Protein AF-A0A6D1LSC6-F1 (afdb_monomer_lite)

Radius of gyration: 14.01 Å; chains: 1; bounding box: 29×33×36 Å

Sequence (114 aa):
KVMAAAAVLKQSETQKKVLSQKVEIKSSDLINYNPITEKHVNGTMTLAELSAAALQYSDNTAMNKLIAHLGGPDKVTAFARAIGDNTFRLDRTEPTLNTAIPGDPRDTTTPLAM

pLDDT: mean 98.64, std 0.47, range [95.62, 98.94]

Organism: Escherichia coli (NCBI:txid562)

Secondary structure (DSSP, 8-state):
-HHHHHHHHHHHTT-TTTTT-EEEE-GGG--S--TTGGGGTTEEEEHHHHHHHHHHS--HHHHHHHHHHHTSHHHHHHHHHHTT-SS------TTGGGG--TT--TT---TTT-

InterPro domains:
  IPR000871 Beta-lactamase, class-A [PR00118] (34-59)
  IPR000871 Beta-lactamase, class-A [PR00118] (70-94)
  IPR000871 Beta-lactamase, class-A [PR00118] (96-114)
  IPR000871 Beta-lactamase, class-A [PTHR35333] (1-114)
  IPR012338 Beta-lactamase/transpeptidase-like [G3DSA:3.40.710.10] (1-114)
  IPR012338 Beta-lactamase/transpeptidase-like [SSF56601] (1-114)
  IPR045155 Beta-lactamase class A, catalytic domain [PF13354] (1-114)

Foldseek 3Di:
DVLLLVLLVVVCVVVVCQQVDWDAQAPVLADDFAPPSVVQHRHTDGLVVLSCCCPVVVGQSSQQRSQVVLPHQVSSVVSLVVVPQPFAGADDGPPVLPPPPPPDSHRDGDPVRD

Structure (mmCIF, N/CA/C/O backbone):
data_AF-A0A6D1LSC6-F1
#
_entry.id   AF-A0A6D1LSC6-F1
#
loop_
_atom_site.group_PDB
_atom_site.id
_atom_site.type_symbol
_atom_site.label_atom_id
_atom_site.label_alt_id
_atom_site.label_comp_id
_atom_site.label_asym_id
_atom_site.label_entity_id
_atom_site.label_seq_id
_atom_site.pdbx_PDB_ins_code
_atom_site.Cartn_x
_atom_site.Cartn_y
_atom_site.Cartn_z
_atom_site.occupancy
_atom_site.B_iso_or_equiv
_atom_site.auth_seq_id
_atom_site.auth_comp_id
_atom_site.auth_asym_id
_atom_site.auth_atom_id
_atom_site.pdbx_PDB_model_num
ATOM 1 N N . LYS A 1 1 ? 6.038 -1.074 -0.511 1.00 98.56 1 LYS A N 1
ATOM 2 C CA . LYS A 1 1 ? 5.151 -0.253 0.356 1.00 98.56 1 LYS A CA 1
ATOM 3 C C . LYS A 1 1 ? 5.052 1.213 -0.100 1.00 98.56 1 LYS A C 1
ATOM 5 O O . LYS A 1 1 ? 3.933 1.687 -0.244 1.00 98.56 1 LYS A O 1
ATOM 10 N N . VAL A 1 2 ? 6.165 1.897 -0.419 1.00 98.88 2 VAL A N 1
ATOM 11 C CA . VAL A 1 2 ? 6.179 3.296 -0.924 1.00 98.88 2 VAL A CA 1
ATOM 12 C C . VAL A 1 2 ? 5.160 3.552 -2.042 1.00 98.88 2 VAL A C 1
ATOM 14 O O . VAL A 1 2 ? 4.312 4.421 -1.882 1.00 98.88 2 VAL A O 1
ATOM 17 N N . MET A 1 3 ? 5.166 2.749 -3.112 1.00 98.94 3 MET A N 1
ATOM 18 C CA . MET A 1 3 ? 4.246 2.921 -4.250 1.00 98.94 3 MET A CA 1
ATOM 19 C C . MET A 1 3 ? 2.756 2.864 -3.855 1.00 98.94 3 MET A C 1
ATOM 21 O O . MET A 1 3 ? 1.949 3.631 -4.368 1.00 98.94 3 MET A O 1
ATOM 25 N N . ALA A 1 4 ? 2.381 2.004 -2.900 1.00 98.94 4 ALA A N 1
ATOM 26 C CA . ALA A 1 4 ? 1.000 1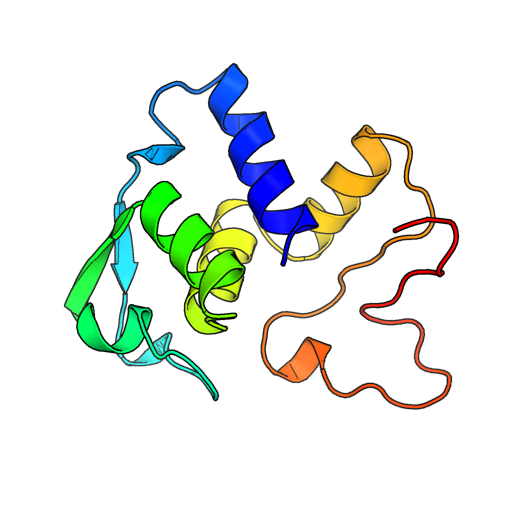.914 -2.419 1.00 98.94 4 ALA A CA 1
ATOM 27 C C . ALA A 1 4 ? 0.605 3.146 -1.587 1.00 98.94 4 ALA A C 1
ATOM 29 O O . ALA A 1 4 ? -0.463 3.713 -1.798 1.00 98.94 4 ALA A O 1
ATOM 30 N N . ALA A 1 5 ? 1.478 3.610 -0.687 1.00 98.88 5 ALA A N 1
ATOM 31 C CA . ALA A 1 5 ? 1.233 4.841 0.068 1.00 98.88 5 ALA A CA 1
ATOM 32 C C . ALA A 1 5 ? 1.174 6.075 -0.853 1.00 98.88 5 ALA A C 1
ATOM 34 O O . ALA A 1 5 ? 0.311 6.933 -0.682 1.00 98.88 5 ALA A O 1
ATOM 35 N N . ALA A 1 6 ? 2.034 6.136 -1.875 1.00 98.94 6 ALA A N 1
ATOM 36 C CA . ALA A 1 6 ? 2.014 7.181 -2.895 1.00 98.94 6 ALA A CA 1
ATOM 37 C C . ALA A 1 6 ? 0.705 7.180 -3.704 1.00 98.94 6 ALA A C 1
ATOM 39 O O . ALA A 1 6 ? 0.138 8.243 -3.944 1.00 98.94 6 ALA A O 1
ATOM 40 N N . ALA A 1 7 ? 0.171 6.006 -4.055 1.00 98.88 7 ALA A N 1
ATOM 41 C CA . ALA A 1 7 ? -1.123 5.897 -4.728 1.00 98.88 7 ALA A CA 1
ATOM 42 C C . ALA A 1 7 ? -2.285 6.424 -3.859 1.00 98.88 7 ALA A C 1
ATOM 44 O O . ALA A 1 7 ? -3.156 7.139 -4.358 1.00 98.88 7 ALA A O 1
ATOM 45 N N . VAL A 1 8 ? -2.278 6.134 -2.551 1.00 98.81 8 VAL A N 1
ATOM 46 C CA . VAL A 1 8 ? -3.266 6.685 -1.600 1.00 98.81 8 VAL A CA 1
ATOM 47 C C . VAL A 1 8 ? -3.117 8.204 -1.472 1.00 98.81 8 VAL A C 1
ATOM 49 O O . VAL A 1 8 ? -4.112 8.933 -1.505 1.00 98.81 8 VAL A O 1
ATOM 52 N N . LEU A 1 9 ? -1.881 8.709 -1.398 1.00 98.88 9 LEU A N 1
ATOM 53 C CA . LEU A 1 9 ? -1.616 10.150 -1.417 1.00 98.88 9 LEU A CA 1
ATOM 54 C C . LEU A 1 9 ? -2.149 10.801 -2.699 1.00 98.88 9 LEU A C 1
ATOM 56 O O . LEU A 1 9 ? -2.822 11.827 -2.612 1.00 98.88 9 LEU A O 1
ATOM 60 N N . LYS A 1 10 ? -1.956 10.178 -3.868 1.00 98.81 10 LYS A N 1
ATOM 61 C CA . LYS A 1 10 ? -2.484 10.685 -5.141 1.00 98.81 10 LYS A CA 1
ATOM 62 C C . LYS A 1 10 ? -4.010 10.810 -5.133 1.00 98.81 10 LYS A C 1
ATOM 64 O O . LYS A 1 10 ? -4.545 11.815 -5.595 1.00 98.81 10 LYS A O 1
ATOM 69 N N . GLN A 1 11 ? -4.731 9.830 -4.583 1.00 98.50 11 GLN A N 1
ATOM 70 C CA . GLN A 1 11 ? -6.191 9.924 -4.435 1.00 98.50 11 GLN A CA 1
ATOM 71 C C . GLN A 1 11 ? -6.603 11.098 -3.533 1.00 98.50 11 GLN A C 1
ATOM 73 O O . GLN A 1 11 ? -7.583 11.790 -3.823 1.00 98.50 11 GLN A O 1
ATOM 78 N N . SER A 1 12 ? -5.829 11.369 -2.476 1.00 98.31 12 SER A N 1
ATOM 79 C CA . SER A 1 12 ? -6.121 12.446 -1.524 1.00 98.31 12 SER A CA 1
ATOM 80 C C . SER A 1 12 ? -6.075 13.856 -2.130 1.00 98.31 12 SER A C 1
ATOM 82 O O . SER A 1 12 ? -6.762 14.747 -1.629 1.00 98.31 12 SER A O 1
ATOM 84 N N . GLU A 1 13 ? -5.360 14.052 -3.246 1.00 98.56 13 GLU A N 1
ATOM 85 C CA . GLU A 1 13 ? -5.288 15.341 -3.955 1.00 98.56 13 GLU A CA 1
ATOM 86 C C . GLU A 1 13 ? -6.663 15.825 -4.440 1.00 98.56 13 GLU A C 1
ATOM 88 O O . GLU A 1 13 ? -6.946 17.023 -4.441 1.00 98.56 13 GLU A O 1
ATOM 93 N N . THR A 1 14 ? -7.539 14.895 -4.830 1.00 97.94 14 THR A N 1
ATOM 94 C CA . THR A 1 14 ? -8.902 15.199 -5.308 1.00 97.94 14 THR A CA 1
ATOM 95 C C . THR A 1 14 ? -9.977 14.824 -4.291 1.00 97.94 14 THR A C 1
ATOM 97 O O . THR A 1 14 ? -11.076 15.376 -4.311 1.00 97.94 14 THR A O 1
ATOM 100 N N . GLN A 1 15 ? -9.657 13.930 -3.353 1.00 97.75 15 GLN A N 1
ATOM 101 C CA . GLN A 1 15 ? -10.570 13.444 -2.328 1.00 97.75 15 GLN A CA 1
ATOM 102 C C . GLN A 1 15 ? -10.051 13.802 -0.931 1.00 97.75 15 GLN A C 1
ATOM 104 O O . GLN A 1 15 ? -9.421 12.999 -0.242 1.00 97.75 15 GLN A O 1
ATOM 109 N N . LYS A 1 16 ? -10.386 15.013 -0.468 1.00 95.62 16 LYS A N 1
ATOM 110 C CA . LYS A 1 16 ? -9.869 15.608 0.785 1.00 95.62 16 LYS A CA 1
ATOM 111 C C . LYS A 1 16 ? -10.047 14.757 2.054 1.00 95.62 16 LYS A C 1
ATOM 113 O O . LYS A 1 16 ? -9.375 15.009 3.047 1.00 95.62 16 LYS A O 1
ATOM 118 N N . LYS A 1 17 ? -10.974 13.791 2.059 1.00 97.06 17 LYS A N 1
ATOM 119 C CA . LYS A 1 17 ? -11.282 12.935 3.220 1.00 97.06 17 LYS A CA 1
ATOM 120 C C . LYS A 1 17 ? -10.633 11.547 3.169 1.00 97.06 17 LYS A C 1
ATOM 122 O O . LYS A 1 17 ? -10.809 10.792 4.116 1.00 97.06 17 LYS A O 1
ATOM 127 N N . VAL A 1 18 ? -9.887 11.204 2.112 1.00 98.06 18 VAL A N 1
ATOM 128 C CA . VAL A 1 18 ? -9.268 9.870 1.980 1.00 98.06 18 VAL A CA 1
ATOM 129 C C . VAL A 1 18 ? -8.347 9.582 3.159 1.00 98.06 18 VAL A C 1
ATOM 131 O O . VAL A 1 18 ? -8.529 8.589 3.848 1.00 98.06 18 VAL A O 1
ATOM 134 N N . LEU A 1 19 ? -7.424 10.485 3.488 1.00 98.62 19 LEU A N 1
ATOM 135 C CA . LEU A 1 19 ? -6.454 10.226 4.558 1.00 98.62 19 LEU A CA 1
ATOM 136 C C . LEU A 1 19 ? -7.090 10.056 5.947 1.00 98.62 19 LEU A C 1
ATOM 138 O O . LEU A 1 19 ? -6.532 9.345 6.778 1.00 98.62 19 LEU A O 1
ATOM 142 N N . SER A 1 20 ? -8.261 10.655 6.194 1.00 98.62 20 SER A N 1
ATOM 143 C CA . SER A 1 20 ? -9.011 10.515 7.449 1.00 98.62 20 SER A CA 1
ATOM 144 C C . SER A 1 20 ? -10.059 9.398 7.427 1.00 98.62 20 SER A C 1
ATOM 146 O O . SER A 1 20 ? -10.724 9.163 8.440 1.00 98.62 20 SER A O 1
ATOM 148 N N . GLN A 1 21 ? -10.210 8.683 6.307 1.00 98.62 21 GLN A N 1
ATOM 149 C CA . GLN A 1 21 ? -11.098 7.532 6.212 1.00 98.62 21 GLN A CA 1
ATOM 150 C C . GLN A 1 21 ? -10.631 6.435 7.168 1.00 98.62 21 GLN A C 1
ATOM 152 O O . GLN A 1 21 ? -9.483 5.995 7.112 1.00 98.62 21 GLN A O 1
ATOM 157 N N . LYS A 1 22 ? -11.547 5.981 8.027 1.00 98.62 22 LYS A N 1
ATOM 158 C CA . LYS A 1 22 ? -11.319 4.890 8.975 1.00 98.62 22 LYS A CA 1
ATOM 159 C C . LYS A 1 22 ? -11.485 3.536 8.293 1.00 98.62 22 LYS A C 1
ATOM 161 O O . LYS A 1 22 ? -12.447 3.320 7.558 1.00 98.62 22 LYS A O 1
ATOM 166 N N . VAL A 1 23 ? -10.566 2.629 8.587 1.00 98.75 23 VAL A N 1
ATOM 167 C CA . VAL A 1 23 ? -10.537 1.248 8.110 1.00 98.75 23 VAL A CA 1
ATOM 168 C C . VAL A 1 23 ? -10.537 0.328 9.323 1.00 98.75 23 VAL A C 1
ATOM 170 O O . VAL A 1 23 ? -9.738 0.503 10.242 1.00 98.75 23 VAL A O 1
ATOM 173 N N . GLU A 1 24 ? -11.456 -0.633 9.332 1.00 98.69 24 GLU A N 1
ATOM 174 C CA . GLU A 1 24 ? -11.571 -1.632 10.394 1.00 98.69 24 GLU A CA 1
ATOM 175 C C . GLU A 1 24 ? -10.365 -2.581 10.395 1.00 98.69 24 GLU A C 1
ATOM 177 O O . GLU A 1 24 ? -9.925 -3.039 9.331 1.00 98.69 24 GLU A O 1
ATOM 182 N N . ILE A 1 25 ? -9.860 -2.885 11.593 1.00 98.81 25 ILE A N 1
ATOM 183 C CA . ILE A 1 25 ? -8.794 -3.862 11.824 1.00 98.81 25 ILE A CA 1
ATOM 184 C C . ILE A 1 25 ? -9.375 -5.034 12.618 1.00 98.81 25 ILE A C 1
ATOM 186 O O . ILE A 1 25 ? -9.716 -4.902 13.791 1.00 98.81 25 ILE A O 1
ATOM 190 N N . LYS A 1 26 ? -9.495 -6.194 11.979 1.00 98.50 26 LYS A N 1
ATOM 191 C CA . LYS A 1 26 ? -9.991 -7.445 12.560 1.00 98.50 26 LYS A CA 1
ATOM 192 C C . LYS A 1 26 ? -8.822 -8.345 12.926 1.00 98.50 26 LYS A C 1
ATOM 194 O O . LYS A 1 26 ? -7.781 -8.308 12.274 1.00 98.50 26 LYS A O 1
ATOM 199 N N . SER A 1 27 ? -9.020 -9.244 13.888 1.00 98.12 27 SER A N 1
ATOM 200 C CA . SER A 1 27 ? -8.013 -10.268 14.211 1.00 98.12 27 SER A CA 1
ATOM 201 C C . SER A 1 27 ? -7.633 -11.114 12.991 1.00 98.12 27 SER A C 1
ATOM 203 O O . SER A 1 27 ? -6.480 -11.497 12.849 1.00 98.12 27 SER A O 1
ATOM 205 N N . SER A 1 28 ? -8.586 -11.365 12.086 1.00 98.25 28 SER A N 1
ATOM 206 C CA . SER A 1 28 ? -8.371 -12.117 10.843 1.00 98.25 28 SER A CA 1
ATOM 207 C C . SER A 1 28 ? -7.552 -11.372 9.786 1.00 98.25 28 SER A C 1
ATOM 209 O O . SER A 1 28 ? -7.189 -11.974 8.782 1.00 98.25 28 SER A O 1
ATOM 211 N N . ASP A 1 29 ? -7.309 -10.071 9.965 1.00 98.38 29 ASP A N 1
ATOM 212 C CA . ASP A 1 29 ? -6.463 -9.292 9.059 1.00 98.38 29 ASP A CA 1
ATOM 213 C C . ASP A 1 29 ? -4.974 -9.409 9.407 1.00 98.38 29 ASP A C 1
ATOM 215 O O . ASP A 1 29 ? -4.133 -9.092 8.565 1.00 98.38 29 ASP A O 1
ATOM 219 N N . LEU A 1 30 ? -4.648 -9.813 10.643 1.00 98.50 30 LEU A N 1
ATOM 220 C CA . LEU A 1 30 ? -3.268 -9.912 11.106 1.00 98.50 30 LEU A CA 1
ATOM 221 C C . LEU A 1 30 ? -2.529 -11.043 10.389 1.00 98.50 30 LEU A C 1
ATOM 223 O O . LEU A 1 30 ? -3.077 -12.120 10.154 1.00 98.50 30 LEU A O 1
ATOM 227 N N . ILE A 1 31 ? -1.265 -10.787 10.062 1.00 97.62 31 ILE A N 1
ATOM 228 C CA . ILE A 1 31 ? -0.399 -11.717 9.336 1.00 97.62 31 ILE A CA 1
ATOM 229 C C . ILE A 1 31 ? 0.959 -11.834 10.045 1.00 97.62 31 ILE A C 1
ATOM 231 O O . ILE A 1 31 ? 1.030 -11.834 11.266 1.00 97.62 31 ILE A O 1
ATOM 235 N N . ASN A 1 32 ? 2.056 -12.031 9.315 1.00 97.00 32 ASN A N 1
ATOM 236 C CA . ASN A 1 32 ? 3.351 -12.395 9.896 1.00 97.00 32 ASN A CA 1
ATOM 237 C C . ASN A 1 32 ? 4.089 -11.253 10.624 1.00 97.00 32 ASN A C 1
ATOM 239 O O . ASN A 1 32 ? 5.021 -11.538 11.372 1.00 97.00 32 ASN A O 1
ATOM 243 N N . TYR A 1 33 ? 3.746 -9.983 10.379 1.00 98.25 33 TYR A N 1
ATOM 244 C CA . TYR A 1 33 ? 4.423 -8.833 10.989 1.00 98.25 33 TYR A CA 1
ATOM 245 C C . TYR A 1 33 ? 3.521 -7.590 11.019 1.00 98.25 33 TYR A C 1
ATOM 247 O O . TYR A 1 33 ? 3.250 -6.981 9.983 1.00 98.25 33 TYR A O 1
ATOM 255 N N . ASN A 1 34 ? 3.052 -7.214 12.209 1.00 98.50 34 ASN A N 1
ATOM 256 C CA .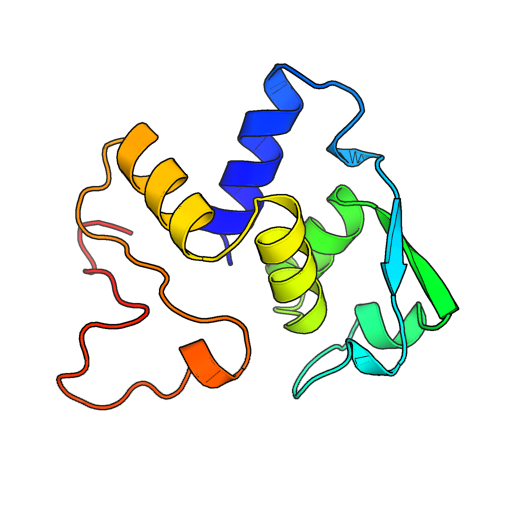 ASN A 1 34 ? 2.023 -6.185 12.412 1.00 98.50 34 ASN A CA 1
ATOM 257 C C . ASN A 1 34 ? 2.204 -5.387 13.722 1.00 98.50 34 ASN A C 1
ATOM 259 O O . ASN A 1 34 ? 1.283 -5.326 14.538 1.00 98.50 34 ASN A O 1
ATOM 263 N N . PRO A 1 35 ? 3.380 -4.772 13.955 1.00 98.75 35 PRO A N 1
ATOM 264 C CA . PRO A 1 35 ? 3.727 -4.160 15.244 1.00 98.75 35 PRO A CA 1
ATOM 265 C C . PRO A 1 35 ? 2.872 -2.938 15.622 1.00 98.75 35 PRO A C 1
ATOM 267 O O . PRO A 1 35 ? 2.922 -2.475 16.770 1.00 98.75 35 PRO A O 1
ATOM 270 N N . ILE A 1 36 ? 2.133 -2.361 14.668 1.00 98.88 36 ILE A N 1
ATOM 271 C CA . ILE A 1 36 ? 1.216 -1.249 14.919 1.00 98.88 36 ILE A CA 1
ATOM 272 C C . ILE A 1 36 ? -0.218 -1.756 14.878 1.00 98.88 36 ILE A C 1
ATOM 274 O O . ILE A 1 36 ? -0.934 -1.611 15.862 1.00 98.88 36 ILE A O 1
ATOM 278 N N . THR A 1 37 ? -0.629 -2.389 13.780 1.00 98.81 37 THR A N 1
ATOM 279 C CA . THR A 1 37 ? -2.033 -2.765 13.551 1.00 98.81 37 THR A CA 1
ATOM 280 C C . THR A 1 37 ? -2.578 -3.761 14.576 1.00 98.81 37 THR A C 1
ATOM 282 O O . THR A 1 37 ? -3.761 -3.685 14.905 1.00 98.81 37 THR A O 1
ATOM 285 N N . GLU A 1 38 ? -1.745 -4.625 15.169 1.00 98.62 38 GLU A N 1
ATOM 286 C CA . GLU A 1 38 ? -2.182 -5.552 16.227 1.00 98.62 38 GLU A CA 1
ATOM 287 C C . GLU A 1 38 ? -2.762 -4.848 17.460 1.00 98.62 38 GLU A C 1
ATOM 289 O O . GLU A 1 38 ? -3.641 -5.383 18.132 1.00 98.62 38 GLU A O 1
ATOM 294 N N . LYS A 1 39 ? -2.331 -3.609 17.725 1.00 98.75 39 LYS A N 1
ATOM 295 C CA . LYS A 1 39 ? -2.799 -2.791 18.853 1.00 98.75 39 LYS A CA 1
ATOM 296 C C . LYS A 1 39 ? -4.181 -2.180 18.611 1.00 98.75 39 LYS A C 1
ATOM 298 O O . LYS A 1 39 ? -4.764 -1.614 19.530 1.00 98.75 39 LYS A O 1
ATOM 303 N N . HIS A 1 40 ? -4.695 -2.278 17.385 1.00 98.69 40 HIS A N 1
ATOM 304 C CA . HIS A 1 40 ? -5.952 -1.665 16.948 1.00 98.69 40 HIS A CA 1
ATOM 305 C C . HIS A 1 40 ? -7.018 -2.696 16.548 1.00 98.69 40 HIS A C 1
ATOM 307 O O . HIS A 1 40 ? -8.032 -2.324 15.956 1.00 98.69 40 HIS A O 1
ATOM 313 N N . VAL A 1 41 ? -6.812 -3.981 16.856 1.00 98.44 41 VAL A N 1
ATOM 314 C CA . VAL A 1 41 ? -7.784 -5.055 16.601 1.00 98.44 41 VAL A CA 1
ATOM 315 C C . VAL A 1 41 ? -9.139 -4.753 17.251 1.00 98.44 41 VAL A C 1
ATOM 317 O O . VAL A 1 41 ? -9.205 -4.271 18.380 1.00 98.44 41 VAL A O 1
ATOM 320 N N . ASN A 1 42 ? -10.224 -5.059 16.533 1.00 97.19 42 ASN A N 1
ATOM 321 C CA . ASN A 1 42 ? -11.613 -4.701 16.857 1.00 97.19 42 ASN A CA 1
ATOM 322 C C . ASN A 1 42 ? -11.864 -3.184 16.919 1.00 97.19 42 ASN A C 1
ATOM 324 O O . ASN A 1 42 ? -12.879 -2.731 17.447 1.00 97.19 42 ASN A O 1
ATOM 328 N N . GLY A 1 43 ? -10.938 -2.398 16.373 1.00 98.56 43 GLY A N 1
ATOM 329 C CA . GLY A 1 43 ? -11.032 -0.957 16.232 1.00 98.56 43 GLY A CA 1
ATOM 330 C C . GLY A 1 43 ? -10.814 -0.524 14.787 1.00 98.56 43 GLY A C 1
ATOM 331 O O . GLY A 1 43 ? -11.062 -1.258 13.827 1.00 98.56 43 GLY A O 1
ATOM 332 N N . THR A 1 44 ? -10.350 0.712 14.629 1.00 98.81 44 THR A N 1
ATOM 333 C CA . THR A 1 44 ? -10.069 1.298 13.318 1.00 98.81 44 THR A CA 1
ATOM 334 C C . THR A 1 44 ? -8.747 2.041 13.321 1.00 98.81 44 THR A C 1
ATOM 336 O O . THR A 1 44 ? -8.390 2.642 14.333 1.00 98.81 44 THR A O 1
ATOM 339 N N . MET A 1 45 ? -8.110 2.105 12.158 1.00 98.88 45 MET A N 1
ATOM 340 C CA . MET A 1 45 ? -7.041 3.056 11.851 1.00 98.88 45 MET A CA 1
ATOM 341 C C . MET A 1 45 ? -7.428 3.869 10.616 1.00 98.88 45 MET A C 1
ATOM 343 O O . MET A 1 45 ? -8.140 3.385 9.737 1.00 98.88 45 MET A O 1
ATOM 347 N N . THR A 1 46 ? -6.985 5.114 10.538 1.00 98.94 46 THR A N 1
ATOM 348 C CA . THR A 1 46 ? -7.125 5.954 9.346 1.00 98.94 46 THR A CA 1
ATOM 349 C C . THR A 1 46 ? -6.144 5.531 8.251 1.00 98.94 46 THR A C 1
ATOM 351 O O . THR A 1 46 ? -5.107 4.929 8.532 1.00 98.94 46 THR A O 1
ATOM 354 N N . LEU A 1 47 ? -6.420 5.875 6.990 1.00 98.88 47 LEU A N 1
ATOM 355 C CA . LEU A 1 47 ? -5.464 5.632 5.898 1.00 98.88 47 LEU A CA 1
ATOM 356 C C . LEU A 1 47 ? -4.136 6.382 6.089 1.00 98.88 47 LEU A C 1
ATOM 358 O O . LEU A 1 47 ? -3.095 5.879 5.663 1.00 98.88 47 LEU A O 1
ATOM 362 N N . ALA A 1 48 ? -4.141 7.531 6.772 1.00 98.88 48 ALA A N 1
ATOM 363 C CA . ALA A 1 48 ? -2.919 8.210 7.199 1.00 98.88 48 ALA A CA 1
ATOM 364 C C . ALA A 1 48 ? -2.106 7.366 8.196 1.00 98.88 48 ALA A C 1
ATOM 366 O O . ALA A 1 48 ? -0.913 7.147 7.984 1.00 98.88 48 ALA A O 1
ATOM 367 N N . GLU A 1 49 ? -2.744 6.845 9.248 1.00 98.94 49 GLU A N 1
ATOM 368 C CA . GLU A 1 49 ? -2.088 5.992 10.251 1.00 98.94 49 GLU A CA 1
ATOM 369 C C . GLU A 1 49 ? -1.587 4.677 9.642 1.00 98.94 49 GLU A C 1
ATOM 371 O O . GLU A 1 49 ? -0.478 4.243 9.945 1.00 98.94 49 GLU A O 1
ATOM 376 N N . LEU A 1 50 ? -2.358 4.066 8.737 1.00 98.94 50 LEU A N 1
ATOM 377 C CA . LEU A 1 50 ? -1.941 2.863 8.011 1.00 98.94 50 LEU A CA 1
ATOM 378 C C . LEU A 1 50 ? -0.751 3.144 7.087 1.00 98.94 50 LEU A C 1
ATOM 380 O O . LEU A 1 50 ? 0.178 2.342 7.024 1.00 98.94 50 LEU A O 1
ATOM 384 N N . SER A 1 51 ? -0.733 4.297 6.414 1.00 98.94 51 SER A N 1
ATOM 385 C CA . SER A 1 51 ? 0.419 4.722 5.609 1.00 98.94 51 SER A CA 1
ATOM 386 C C . SER A 1 51 ? 1.662 4.919 6.477 1.00 98.94 51 SER A C 1
ATOM 388 O O . SE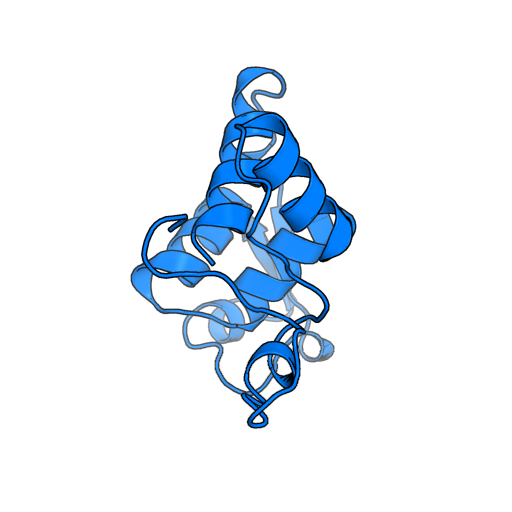R A 1 51 ? 2.738 4.436 6.124 1.00 98.94 51 SER A O 1
ATOM 390 N N . ALA A 1 52 ? 1.521 5.557 7.644 1.00 98.94 52 ALA A N 1
ATOM 391 C CA . ALA A 1 52 ? 2.614 5.717 8.598 1.00 98.94 52 ALA A CA 1
ATOM 392 C C . ALA A 1 52 ? 3.121 4.361 9.120 1.00 98.94 52 ALA A C 1
ATOM 394 O O . ALA A 1 52 ? 4.322 4.108 9.078 1.00 98.94 52 ALA A O 1
ATOM 395 N N . ALA A 1 53 ? 2.226 3.458 9.530 1.00 98.94 53 ALA A N 1
ATOM 396 C CA . ALA A 1 53 ? 2.578 2.116 9.996 1.00 98.94 53 ALA A CA 1
ATOM 397 C C . ALA A 1 53 ? 3.312 1.299 8.918 1.00 98.94 53 ALA A C 1
ATOM 399 O O . ALA A 1 53 ? 4.357 0.701 9.185 1.00 98.94 53 ALA A O 1
ATOM 400 N N . ALA A 1 54 ? 2.808 1.320 7.682 1.00 98.94 54 ALA A N 1
ATOM 401 C CA . ALA A 1 54 ? 3.416 0.615 6.561 1.00 98.94 54 ALA A CA 1
ATOM 402 C C . ALA A 1 54 ? 4.812 1.161 6.213 1.00 98.94 54 ALA A C 1
ATOM 404 O O . ALA A 1 54 ? 5.693 0.388 5.849 1.00 98.94 54 ALA A O 1
ATOM 405 N N . LEU A 1 55 ? 5.039 2.474 6.299 1.00 98.94 55 LEU A N 1
ATOM 406 C CA . LEU A 1 55 ? 6.314 3.082 5.897 1.00 98.94 55 LEU A CA 1
ATOM 407 C C . LEU A 1 55 ? 7.350 3.119 7.022 1.00 98.94 55 LEU A C 1
ATOM 409 O O . LEU A 1 55 ? 8.512 2.807 6.786 1.00 98.94 55 LEU A O 1
ATOM 413 N N . GLN A 1 56 ? 6.944 3.502 8.231 1.00 98.88 56 GLN A N 1
ATOM 414 C CA . GLN A 1 56 ? 7.860 3.734 9.353 1.00 98.88 56 GLN A CA 1
ATOM 415 C C . GLN A 1 56 ? 8.160 2.456 10.138 1.00 98.88 56 GLN A C 1
ATOM 417 O O . GLN A 1 56 ? 9.216 2.353 10.754 1.00 98.88 56 GLN A O 1
ATOM 422 N N . TYR A 1 57 ? 7.249 1.481 10.096 1.00 98.81 57 TYR A N 1
ATOM 423 C CA . TYR A 1 57 ? 7.370 0.226 10.838 1.00 98.81 57 TYR A CA 1
ATOM 424 C C . TYR A 1 57 ? 7.274 -1.004 9.941 1.00 98.81 57 TYR A C 1
ATOM 426 O O . TYR A 1 57 ? 7.263 -2.108 10.461 1.00 98.81 57 TYR A O 1
ATOM 434 N N . SER A 1 58 ? 7.188 -0.846 8.613 1.00 98.62 58 SER A N 1
ATOM 435 C CA . SER A 1 58 ? 7.017 -1.949 7.653 1.00 98.62 58 SER A CA 1
ATOM 436 C C . SER A 1 58 ? 5.848 -2.895 7.980 1.00 98.62 58 SER A C 1
ATOM 438 O O . SER A 1 58 ? 5.887 -4.069 7.621 1.00 98.62 58 SER A O 1
ATOM 440 N N . ASP A 1 59 ? 4.796 -2.395 8.639 1.00 98.88 59 ASP A N 1
ATOM 441 C CA . ASP A 1 59 ? 3.645 -3.199 9.068 1.00 98.88 59 ASP A CA 1
ATOM 442 C C . ASP A 1 59 ? 2.928 -3.821 7.850 1.00 98.88 59 ASP A C 1
ATOM 444 O O . ASP A 1 59 ? 2.504 -3.120 6.920 1.00 98.88 59 ASP A O 1
ATOM 448 N N . ASN A 1 60 ? 2.837 -5.153 7.823 1.00 98.88 60 ASN A N 1
ATOM 449 C CA . ASN A 1 60 ? 2.345 -5.902 6.668 1.00 98.88 60 ASN A CA 1
ATOM 450 C C . ASN A 1 60 ? 0.817 -5.880 6.571 1.00 98.88 60 ASN A C 1
ATOM 452 O O . ASN A 1 60 ? 0.270 -5.755 5.473 1.00 98.88 60 ASN A O 1
ATOM 456 N N . THR A 1 61 ? 0.112 -5.938 7.702 1.00 98.88 61 THR A N 1
ATOM 457 C CA . THR A 1 61 ? -1.346 -5.765 7.722 1.00 98.88 61 THR A CA 1
ATOM 458 C C . THR A 1 61 ? -1.712 -4.372 7.227 1.00 98.88 61 THR A C 1
ATOM 460 O O . THR A 1 61 ? -2.626 -4.228 6.415 1.00 98.88 61 THR A O 1
ATOM 463 N N . ALA A 1 62 ? -0.963 -3.344 7.641 1.00 98.94 62 ALA A N 1
ATOM 464 C CA . ALA A 1 62 ? -1.172 -1.986 7.162 1.00 98.94 62 ALA A CA 1
ATOM 465 C C . ALA A 1 62 ? -1.009 -1.897 5.638 1.00 98.94 62 ALA A C 1
ATOM 467 O O . ALA A 1 62 ? -1.883 -1.359 4.961 1.00 98.94 62 ALA A O 1
ATOM 468 N N . MET A 1 63 ? 0.045 -2.505 5.080 1.00 98.94 63 MET A N 1
ATOM 469 C CA . MET A 1 63 ? 0.223 -2.600 3.627 1.00 98.94 63 MET A CA 1
ATOM 470 C C . MET A 1 63 ? -0.959 -3.298 2.938 1.00 98.94 63 MET A C 1
ATOM 472 O O . MET A 1 63 ? -1.466 -2.781 1.944 1.00 98.94 63 MET A O 1
ATOM 476 N N . ASN A 1 64 ? -1.453 -4.417 3.477 1.00 98.94 64 ASN A N 1
ATOM 477 C CA . ASN A 1 64 ? -2.621 -5.106 2.920 1.00 98.94 64 ASN A CA 1
ATOM 478 C C . ASN A 1 64 ? -3.887 -4.238 2.952 1.00 98.94 64 ASN A C 1
ATOM 480 O O . ASN A 1 64 ? -4.651 -4.251 1.987 1.00 98.94 64 ASN A O 1
ATOM 484 N N . LYS A 1 65 ? -4.095 -3.430 4.001 1.00 98.88 65 LYS A N 1
ATOM 485 C CA . LYS A 1 65 ? -5.213 -2.473 4.052 1.00 98.88 65 LYS A CA 1
ATOM 486 C C . LYS A 1 65 ? -5.091 -1.372 2.996 1.00 98.88 65 LYS A C 1
ATOM 488 O O . LYS A 1 65 ? -6.100 -1.033 2.380 1.00 98.88 65 LYS A O 1
ATOM 493 N N . LEU A 1 66 ? -3.886 -0.855 2.737 1.00 98.94 66 LEU A N 1
ATOM 494 C CA . LEU A 1 66 ? -3.658 0.119 1.658 1.00 98.94 66 LEU A CA 1
ATOM 495 C C . LEU A 1 66 ? -3.924 -0.502 0.278 1.00 98.94 66 LEU A C 1
ATOM 497 O O . LEU A 1 66 ? -4.635 0.090 -0.530 1.00 98.94 66 LEU A O 1
ATOM 501 N N . ILE A 1 67 ? -3.416 -1.714 0.022 1.00 98.94 67 ILE A N 1
ATOM 502 C CA . ILE A 1 67 ? -3.675 -2.450 -1.227 1.00 98.94 67 ILE A CA 1
ATOM 503 C C . ILE A 1 67 ? -5.183 -2.669 -1.421 1.00 98.94 67 ILE A C 1
ATOM 505 O O . ILE A 1 67 ? -5.707 -2.415 -2.504 1.00 98.94 67 ILE A O 1
ATOM 509 N N . ALA A 1 68 ? -5.890 -3.106 -0.374 1.00 98.81 68 ALA A N 1
ATOM 510 C CA . ALA A 1 68 ? -7.330 -3.338 -0.426 1.00 98.81 68 ALA A CA 1
ATOM 511 C C . ALA A 1 68 ? -8.116 -2.048 -0.702 1.00 98.81 68 ALA A C 1
ATOM 513 O O . ALA A 1 68 ? -9.025 -2.061 -1.527 1.00 98.81 68 ALA A O 1
ATOM 514 N N . HIS A 1 69 ? -7.743 -0.928 -0.071 1.00 98.69 69 HIS A N 1
ATOM 515 C CA . HIS A 1 69 ? -8.354 0.376 -0.342 1.00 98.69 69 HIS A CA 1
ATOM 516 C C . HIS A 1 69 ? -8.194 0.802 -1.808 1.00 98.69 69 HIS A C 1
ATOM 518 O O . HIS A 1 69 ? -9.135 1.315 -2.409 1.00 98.69 69 HIS A O 1
ATOM 524 N N . LEU A 1 70 ? -7.020 0.554 -2.393 1.00 98.75 70 LEU A N 1
ATOM 525 C CA . LEU A 1 70 ? -6.742 0.866 -3.795 1.00 98.75 70 LEU A CA 1
ATOM 526 C C . LEU A 1 70 ? -7.467 -0.067 -4.772 1.00 98.75 70 LEU A C 1
ATOM 528 O O . LEU A 1 70 ? -7.611 0.296 -5.936 1.00 98.75 70 LEU A O 1
ATOM 532 N N . GLY A 1 71 ? -7.935 -1.230 -4.310 1.00 98.69 71 GLY A N 1
ATOM 533 C CA . GLY A 1 71 ? -8.655 -2.222 -5.108 1.00 98.69 71 GLY A CA 1
ATOM 534 C C . GLY A 1 71 ? -7.822 -3.427 -5.554 1.00 98.69 71 GLY A C 1
ATOM 535 O O . GLY A 1 71 ? -8.310 -4.200 -6.370 1.00 98.69 71 GLY A O 1
ATOM 536 N N . GLY A 1 72 ? -6.606 -3.605 -5.025 1.00 98.81 72 GLY A N 1
ATOM 537 C CA . GLY A 1 72 ? -5.751 -4.765 -5.304 1.00 98.81 72 GLY A CA 1
ATOM 538 C C . GLY A 1 72 ? -4.326 -4.418 -5.765 1.00 98.81 72 GLY A C 1
ATOM 539 O O . GLY A 1 72 ? -4.015 -3.251 -6.024 1.00 98.81 72 GLY A O 1
ATOM 540 N N . PRO A 1 73 ? -3.420 -5.419 -5.849 1.00 98.88 73 PRO A N 1
ATOM 541 C CA . PRO A 1 73 ? -2.041 -5.224 -6.318 1.00 98.88 73 PRO A CA 1
ATOM 542 C C . PRO A 1 73 ? -1.949 -4.633 -7.735 1.00 98.88 73 PRO A C 1
ATOM 544 O O . PRO A 1 73 ? -1.097 -3.784 -8.015 1.00 98.88 73 PRO A O 1
ATOM 547 N N . ASP A 1 74 ? -2.884 -5.006 -8.611 1.00 98.69 74 ASP A N 1
ATOM 548 C CA . ASP A 1 74 ? -3.014 -4.483 -9.972 1.00 98.69 74 ASP A CA 1
ATOM 549 C C . ASP A 1 74 ? -3.228 -2.963 -9.984 1.00 98.69 74 ASP A C 1
ATOM 551 O O . ASP A 1 74 ? -2.702 -2.274 -10.855 1.00 98.69 74 ASP A O 1
ATOM 555 N N . LYS A 1 75 ? -3.934 -2.414 -8.990 1.00 98.81 75 LYS A N 1
ATOM 556 C CA . LYS A 1 75 ? -4.171 -0.969 -8.860 1.00 98.81 75 LYS A CA 1
ATOM 557 C C . LYS A 1 75 ? -2.937 -0.209 -8.398 1.00 98.81 75 LYS A C 1
ATOM 559 O O . LYS A 1 75 ? -2.710 0.908 -8.861 1.00 98.81 75 LYS A O 1
ATOM 564 N N . VAL A 1 76 ? -2.090 -0.827 -7.575 1.00 98.94 76 VAL A N 1
ATOM 565 C CA . VAL A 1 76 ? -0.768 -0.268 -7.245 1.00 98.94 76 VAL A CA 1
ATOM 566 C C . VAL A 1 76 ? 0.119 -0.241 -8.493 1.00 98.94 76 VAL A C 1
ATOM 568 O O . VAL A 1 76 ? 0.761 0.769 -8.776 1.00 98.94 76 VAL A O 1
ATOM 571 N N . THR A 1 77 ? 0.104 -1.316 -9.283 1.00 98.94 77 THR A N 1
ATOM 572 C CA . THR A 1 77 ? 0.819 -1.376 -10.569 1.00 98.94 77 THR A CA 1
ATOM 573 C C . THR A 1 77 ? 0.279 -0.342 -11.562 1.00 98.94 77 THR A C 1
ATOM 575 O O . THR A 1 77 ? 1.054 0.347 -12.221 1.00 98.94 77 THR A O 1
ATOM 578 N N . ALA A 1 78 ? -1.042 -0.170 -11.645 1.00 98.88 78 ALA A N 1
ATOM 579 C CA . ALA A 1 78 ? -1.666 0.830 -12.508 1.00 98.88 78 ALA A CA 1
ATOM 580 C C . ALA A 1 78 ? -1.261 2.260 -12.118 1.00 98.88 78 ALA A C 1
ATOM 582 O O . ALA A 1 78 ? -1.016 3.084 -12.998 1.00 98.88 78 ALA A O 1
ATOM 583 N N . PHE A 1 79 ? -1.131 2.549 -10.819 1.00 98.94 79 PHE A N 1
ATOM 584 C CA . PHE A 1 79 ? -0.586 3.826 -10.359 1.00 98.94 79 PHE A CA 1
ATOM 585 C C . PHE A 1 79 ? 0.867 4.027 -10.812 1.00 98.94 79 PHE A C 1
ATOM 587 O O . PHE A 1 79 ? 1.178 5.091 -11.341 1.00 98.94 79 PHE A O 1
ATOM 594 N N . ALA A 1 80 ? 1.727 3.009 -10.694 1.00 98.88 80 ALA A N 1
ATOM 595 C CA . ALA A 1 80 ? 3.103 3.085 -11.196 1.00 98.88 80 ALA A CA 1
ATOM 596 C C . ALA A 1 80 ? 3.140 3.421 -12.703 1.00 98.88 80 ALA A C 1
ATOM 598 O O . ALA A 1 80 ? 3.848 4.335 -13.126 1.00 98.88 80 ALA A O 1
ATOM 599 N N . ARG A 1 81 ? 2.285 2.774 -13.510 1.00 98.88 81 ARG A N 1
ATOM 600 C CA . ARG A 1 81 ? 2.144 3.092 -14.945 1.00 98.88 81 ARG A CA 1
ATOM 601 C C . ARG A 1 81 ? 1.696 4.533 -15.183 1.00 98.88 81 ARG A C 1
ATOM 603 O O . ARG A 1 81 ? 2.216 5.192 -16.078 1.00 98.88 81 ARG A O 1
ATOM 610 N N . ALA A 1 82 ? 0.768 5.043 -14.374 1.00 98.81 82 ALA A N 1
ATOM 611 C CA . ALA A 1 82 ?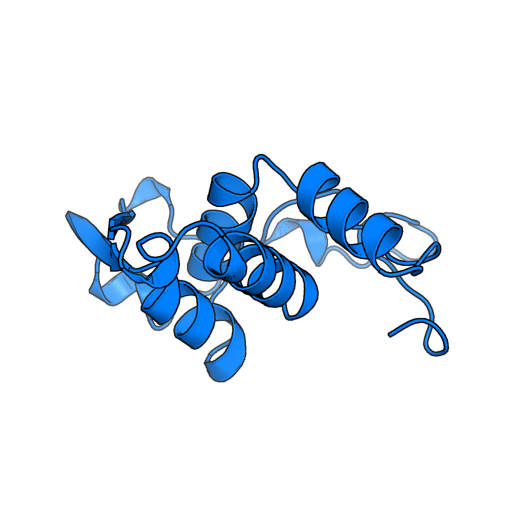 0.257 6.407 -14.503 1.00 98.81 82 ALA A CA 1
ATOM 612 C C . ALA A 1 82 ? 1.319 7.491 -14.241 1.00 98.81 82 ALA A C 1
ATOM 614 O O . ALA A 1 82 ? 1.164 8.613 -14.722 1.00 98.81 82 ALA A O 1
ATOM 615 N N . ILE A 1 83 ? 2.392 7.166 -13.513 1.00 98.75 83 ILE A N 1
ATOM 616 C CA . ILE A 1 83 ? 3.522 8.073 -13.254 1.00 98.75 83 ILE A CA 1
ATOM 617 C C . ILE A 1 83 ? 4.745 7.787 -14.143 1.00 98.75 83 ILE A C 1
ATOM 619 O O . ILE A 1 83 ? 5.809 8.358 -13.922 1.00 98.75 83 ILE A O 1
ATOM 623 N N . GLY A 1 84 ? 4.595 6.938 -15.165 1.00 98.75 84 GLY A N 1
ATOM 624 C CA . GLY A 1 84 ? 5.631 6.650 -16.163 1.00 98.75 84 GLY A CA 1
ATOM 625 C C . GLY A 1 84 ? 6.530 5.450 -15.852 1.00 98.75 84 GLY A C 1
ATOM 626 O O . GLY A 1 84 ? 7.403 5.129 -16.658 1.00 98.75 84 GLY A O 1
ATOM 627 N N . ASP A 1 85 ? 6.311 4.745 -14.740 1.00 98.88 85 ASP A N 1
ATOM 628 C CA . ASP A 1 85 ? 7.045 3.519 -14.430 1.00 98.88 85 ASP A CA 1
ATOM 629 C C . ASP A 1 85 ? 6.403 2.326 -15.149 1.00 98.88 85 ASP A C 1
ATOM 631 O O . ASP A 1 85 ? 5.332 1.843 -14.773 1.00 98.88 85 ASP A O 1
ATOM 635 N N . ASN A 1 86 ? 7.079 1.837 -16.192 1.00 98.50 86 ASN A N 1
ATOM 636 C CA . ASN A 1 86 ? 6.676 0.666 -16.976 1.00 98.50 86 ASN A CA 1
ATOM 637 C C . ASN A 1 86 ? 7.288 -0.659 -16.491 1.00 98.50 86 ASN A C 1
ATOM 639 O O . ASN A 1 86 ? 7.018 -1.706 -17.081 1.00 98.50 86 ASN A O 1
ATOM 643 N N . THR A 1 87 ? 8.081 -0.629 -15.421 1.00 98.88 87 THR A N 1
ATOM 644 C CA . THR A 1 87 ? 8.865 -1.766 -14.928 1.00 98.88 87 THR A CA 1
ATOM 645 C C . THR A 1 87 ? 8.274 -2.353 -13.657 1.00 98.88 87 THR A C 1
ATOM 647 O O . THR A 1 87 ? 8.101 -3.568 -13.580 1.00 98.88 87 THR A O 1
ATOM 650 N N . PHE A 1 88 ? 7.927 -1.512 -12.678 1.00 98.88 88 PHE A N 1
ATOM 651 C CA . PHE A 1 88 ? 7.370 -1.957 -11.404 1.00 98.88 88 PHE A CA 1
ATOM 652 C C . PHE A 1 88 ? 6.139 -2.835 -11.615 1.00 98.88 88 PHE A C 1
ATOM 654 O O . PHE A 1 88 ? 5.264 -2.517 -12.431 1.00 98.88 88 PHE A O 1
ATOM 661 N N . ARG A 1 89 ? 6.042 -3.918 -10.849 1.00 98.88 89 ARG A N 1
ATOM 662 C CA . ARG A 1 89 ? 4.840 -4.743 -10.756 1.00 98.88 89 ARG A CA 1
ATOM 663 C C . ARG A 1 89 ? 4.647 -5.239 -9.335 1.00 98.88 89 ARG A C 1
ATOM 665 O O . ARG A 1 89 ? 5.594 -5.647 -8.672 1.00 98.88 89 ARG A O 1
ATOM 672 N N . LEU A 1 90 ? 3.399 -5.196 -8.893 1.00 98.94 90 LEU A N 1
ATOM 673 C CA . LEU A 1 90 ? 2.935 -5.809 -7.662 1.00 98.94 90 LEU A CA 1
ATOM 674 C C . LEU A 1 90 ? 1.825 -6.787 -8.033 1.00 98.94 90 LEU A C 1
ATOM 676 O O . LEU A 1 90 ? 0.819 -6.398 -8.626 1.00 98.94 90 LEU A O 1
ATOM 680 N N . ASP A 1 91 ? 2.027 -8.052 -7.699 1.00 98.88 91 ASP A N 1
ATOM 681 C CA . ASP A 1 91 ? 1.209 -9.172 -8.151 1.00 98.88 91 ASP A CA 1
ATOM 682 C C . ASP A 1 91 ? 0.465 -9.831 -6.985 1.00 98.88 91 ASP A C 1
ATOM 684 O O . ASP A 1 91 ? -0.588 -10.440 -7.179 1.00 98.88 91 ASP A O 1
ATOM 688 N N . ARG A 1 92 ? 0.999 -9.723 -5.763 1.00 98.88 92 ARG A N 1
ATOM 689 C CA . ARG A 1 92 ? 0.464 -10.373 -4.563 1.00 98.88 92 ARG A CA 1
ATOM 690 C C . ARG A 1 92 ? 0.354 -9.409 -3.387 1.00 98.88 92 ARG A C 1
ATOM 692 O O . ARG A 1 92 ? 0.874 -8.296 -3.387 1.00 98.88 92 ARG A O 1
ATOM 699 N N . THR A 1 93 ? -0.347 -9.867 -2.358 1.00 98.88 93 THR A N 1
ATOM 700 C CA . THR A 1 93 ? -0.419 -9.218 -1.048 1.00 98.88 93 THR A CA 1
ATOM 701 C C . THR A 1 93 ? 0.648 -9.770 -0.103 1.00 98.88 93 THR A C 1
ATOM 703 O O . THR A 1 93 ? 1.284 -10.803 -0.359 1.00 98.88 93 THR A O 1
ATOM 706 N N . GLU A 1 94 ? 0.832 -9.096 1.030 1.00 98.75 94 GLU A N 1
ATOM 707 C CA . GLU A 1 94 ? 1.640 -9.614 2.127 1.00 98.75 94 GLU A CA 1
ATOM 708 C C . GLU A 1 94 ? 0.987 -10.891 2.704 1.00 98.75 94 GLU A C 1
ATOM 710 O O . GLU A 1 94 ? -0.247 -10.976 2.747 1.00 98.75 94 GLU A O 1
ATOM 715 N N . PRO A 1 95 ? 1.773 -11.885 3.163 1.00 98.62 95 PRO A N 1
ATOM 716 C CA . PRO A 1 95 ? 3.240 -11.926 3.125 1.00 98.62 95 PRO A CA 1
ATOM 717 C C . PRO A 1 95 ? 3.809 -12.500 1.822 1.00 98.62 95 PRO A C 1
ATOM 719 O O . PRO A 1 95 ? 5.021 -12.484 1.617 1.00 98.62 95 PRO A O 1
ATOM 722 N N . THR A 1 96 ? 2.962 -13.060 0.955 1.00 98.75 96 THR A N 1
ATOM 723 C CA . THR A 1 96 ? 3.410 -13.888 -0.176 1.00 98.75 96 THR A CA 1
ATOM 724 C C . THR A 1 96 ? 4.151 -13.117 -1.263 1.00 98.75 96 THR A C 1
ATOM 726 O O . THR A 1 96 ? 4.907 -13.735 -2.004 1.00 98.75 96 THR A O 1
ATOM 729 N N . LEU A 1 97 ? 4.023 -11.788 -1.328 1.00 98.31 97 LEU A N 1
ATOM 730 C CA . LEU A 1 97 ? 4.862 -10.962 -2.203 1.00 98.31 97 LEU A CA 1
ATOM 731 C C . LEU A 1 97 ? 6.369 -11.102 -1.899 1.00 98.31 97 LEU A C 1
ATOM 733 O O . LEU A 1 97 ? 7.196 -10.842 -2.764 1.00 98.31 97 LEU A O 1
ATOM 737 N N . ASN A 1 98 ? 6.740 -11.584 -0.704 1.00 98.69 98 ASN A N 1
ATOM 738 C CA . ASN A 1 98 ? 8.135 -11.742 -0.278 1.00 98.69 98 ASN A CA 1
ATOM 739 C C . ASN A 1 98 ? 8.729 -13.133 -0.551 1.00 98.69 98 ASN A C 1
ATOM 741 O O . ASN A 1 98 ? 9.794 -13.438 -0.021 1.00 98.69 98 ASN A O 1
ATOM 745 N N . THR A 1 99 ? 8.083 -14.012 -1.331 1.00 98.75 99 THR A N 1
ATOM 746 C CA . THR A 1 99 ? 8.672 -15.344 -1.597 1.00 98.75 99 THR A CA 1
ATOM 747 C C . THR A 1 99 ? 10.020 -15.266 -2.315 1.00 98.75 99 THR A C 1
ATOM 749 O O . THR A 1 99 ? 10.802 -16.201 -2.190 1.00 98.75 99 THR A O 1
ATOM 752 N N . ALA A 1 100 ? 10.266 -14.189 -3.077 1.00 98.56 100 ALA A N 1
ATOM 753 C CA . ALA A 1 100 ? 11.554 -13.857 -3.698 1.00 98.56 100 ALA A CA 1
ATOM 754 C C . ALA A 1 100 ? 12.231 -15.037 -4.430 1.00 98.56 100 ALA A C 1
ATOM 756 O O . ALA A 1 100 ? 13.439 -15.251 -4.329 1.00 98.56 100 ALA A O 1
ATOM 757 N N . ILE A 1 101 ? 11.436 -15.828 -5.154 1.00 98.75 101 ILE A N 1
ATOM 758 C CA . ILE A 1 101 ? 11.914 -17.023 -5.853 1.00 98.75 101 ILE A CA 1
ATOM 759 C C . ILE A 1 101 ? 12.815 -16.575 -7.018 1.00 98.75 101 ILE A C 1
ATOM 761 O O . ILE A 1 101 ? 12.370 -15.764 -7.834 1.00 98.75 101 ILE A O 1
ATOM 765 N N . PRO A 1 102 ? 14.053 -17.089 -7.148 1.00 98.75 102 PRO A N 1
ATOM 766 C CA . PRO A 1 102 ? 14.921 -16.741 -8.270 1.00 98.75 102 PRO A CA 1
ATOM 767 C C . PRO A 1 102 ? 14.249 -16.997 -9.627 1.00 98.75 102 PRO A C 1
ATOM 769 O O . PRO A 1 102 ? 13.775 -18.099 -9.895 1.00 98.75 102 PRO A O 1
ATOM 772 N N . GLY A 1 103 ? 14.212 -15.972 -10.482 1.00 98.31 103 GLY A N 1
ATO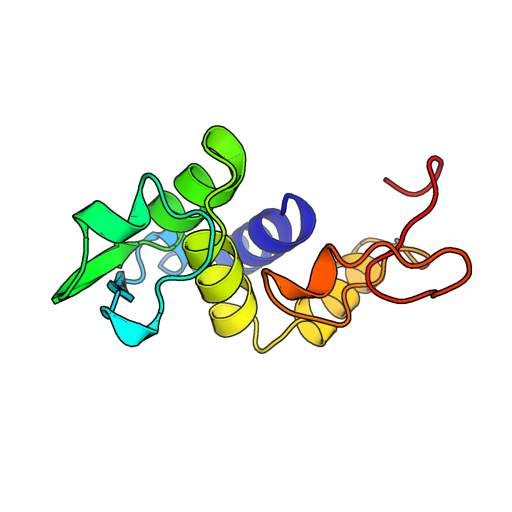M 773 C CA . GLY A 1 103 ? 13.599 -16.032 -11.816 1.00 98.31 103 GLY A CA 1
ATOM 774 C C . GLY A 1 103 ? 12.078 -15.825 -11.858 1.00 98.31 103 GLY A C 1
ATOM 775 O O . GLY A 1 103 ? 11.526 -15.724 -12.952 1.00 98.31 103 GLY A O 1
ATOM 776 N N . ASP A 1 104 ? 11.394 -15.722 -10.715 1.00 98.75 104 ASP A N 1
ATOM 777 C CA . ASP A 1 104 ? 9.976 -15.357 -10.666 1.00 98.75 104 ASP A CA 1
ATOM 778 C C . ASP A 1 104 ? 9.815 -13.849 -10.920 1.00 98.75 104 ASP A C 1
ATOM 780 O O . ASP A 1 104 ? 10.370 -13.044 -10.170 1.00 98.75 104 ASP A O 1
ATOM 784 N N . PRO A 1 105 ? 9.072 -13.425 -11.959 1.00 98.62 105 PRO A N 1
ATOM 785 C CA . PRO A 1 105 ? 8.925 -12.008 -12.260 1.00 98.62 105 PRO A CA 1
ATOM 786 C C . PRO A 1 105 ? 7.953 -11.292 -11.315 1.00 98.62 105 PRO A C 1
ATOM 788 O O . PRO A 1 105 ? 7.844 -10.070 -11.394 1.00 98.62 105 PRO A O 1
ATOM 791 N N . ARG A 1 106 ? 7.197 -12.000 -10.470 1.00 98.88 106 ARG A N 1
ATOM 792 C CA . ARG A 1 106 ? 6.170 -11.385 -9.618 1.00 98.88 106 ARG A CA 1
ATOM 793 C C . ARG A 1 106 ? 6.768 -10.515 -8.519 1.00 98.88 106 ARG A C 1
ATOM 795 O O . ARG A 1 106 ? 7.745 -10.904 -7.890 1.00 98.88 106 ARG A O 1
ATOM 802 N N . ASP A 1 107 ? 6.112 -9.387 -8.244 1.00 98.81 107 ASP A N 1
ATOM 803 C CA . ASP A 1 107 ? 6.478 -8.447 -7.171 1.00 98.81 107 ASP A CA 1
ATOM 804 C C . ASP A 1 107 ? 7.901 -7.877 -7.320 1.00 98.81 107 ASP A C 1
ATOM 806 O O . ASP A 1 107 ? 8.632 -7.692 -6.345 1.00 98.81 107 ASP A O 1
ATOM 810 N N . THR A 1 108 ? 8.304 -7.612 -8.565 1.00 98.94 108 THR A N 1
ATOM 811 C CA . THR A 1 108 ? 9.651 -7.150 -8.916 1.00 98.94 108 THR A CA 1
ATOM 812 C C . THR A 1 108 ? 9.676 -5.728 -9.477 1.00 98.94 108 THR A C 1
ATOM 814 O O . THR A 1 108 ? 8.675 -5.151 -9.909 1.00 98.94 108 THR A O 1
ATOM 817 N N . THR A 1 109 ? 10.876 -5.156 -9.474 1.00 98.88 109 THR A N 1
ATOM 818 C CA . THR A 1 109 ? 11.253 -3.951 -10.218 1.00 98.88 109 THR A CA 1
ATOM 819 C C . THR A 1 109 ? 12.746 -4.038 -10.567 1.00 98.88 109 THR A C 1
ATOM 821 O O . THR A 1 109 ? 13.405 -5.020 -10.218 1.00 98.88 109 THR A O 1
ATOM 824 N N . THR A 1 110 ? 13.300 -3.028 -11.237 1.00 98.81 110 THR A N 1
ATOM 825 C CA . THR A 1 110 ? 14.749 -2.903 -11.467 1.00 98.81 110 THR A CA 1
ATOM 826 C C . THR A 1 110 ? 15.334 -1.729 -10.679 1.00 98.81 110 THR A C 1
ATOM 828 O O . THR A 1 110 ? 14.598 -0.798 -10.352 1.00 98.81 110 THR A O 1
ATOM 831 N N . PRO A 1 111 ? 16.656 -1.716 -10.411 1.00 98.75 111 PRO A N 1
ATOM 832 C CA . PRO A 1 111 ? 17.296 -0.603 -9.710 1.00 98.75 111 PRO A CA 1
ATOM 833 C C . PRO A 1 111 ? 17.138 0.763 -10.389 1.00 98.75 111 PRO A C 1
ATOM 835 O O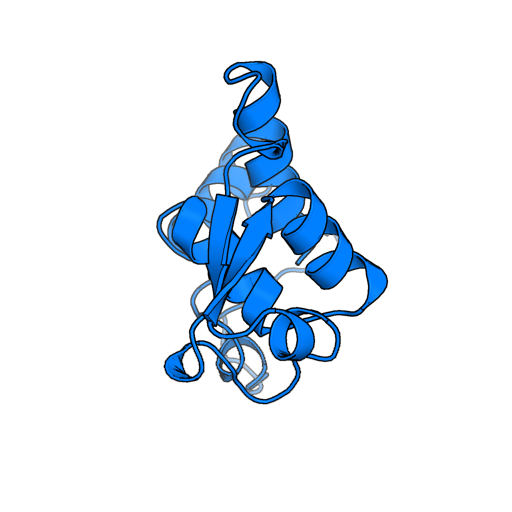 . PRO A 1 111 ? 17.156 1.770 -9.705 1.00 98.75 111 PRO A O 1
ATOM 838 N N . LEU A 1 112 ? 17.011 0.814 -11.721 1.00 98.62 112 LEU A N 1
ATOM 839 C CA . LEU A 1 112 ? 16.843 2.079 -12.448 1.00 98.62 112 LEU A CA 1
ATOM 840 C C . LEU A 1 112 ? 15.420 2.646 -12.320 1.00 98.62 112 LEU A C 1
ATOM 842 O O . LEU A 1 112 ? 15.233 3.850 -12.453 1.00 98.62 112 LEU A O 1
ATOM 846 N N . ALA A 1 113 ? 14.419 1.784 -12.126 1.00 98.62 113 ALA A N 1
ATOM 847 C CA . ALA A 1 113 ? 13.014 2.185 -12.120 1.00 98.62 113 ALA A CA 1
ATOM 848 C C . ALA A 1 113 ? 12.500 2.639 -10.741 1.00 98.62 113 ALA A C 1
ATOM 850 O O . ALA A 1 113 ? 11.488 3.332 -10.687 1.00 98.62 113 ALA A O 1
ATOM 851 N N . MET A 1 114 ? 13.161 2.233 -9.652 1.00 97.44 114 MET A N 1
ATOM 852 C CA . MET A 1 114 ? 12.757 2.490 -8.260 1.00 97.44 114 MET A CA 1
ATOM 853 C C . MET A 1 114 ? 13.609 3.581 -7.618 1.00 97.44 114 MET A C 1
ATOM 855 O O . MET A 1 114 ? 13.025 4.410 -6.887 1.00 97.44 114 MET A O 1
#